Protein AF-A0A9D7HLU6-F1 (afdb_monomer)

Foldseek 3Di:
DDPVVVVVVVLVVLVVLLVVLCVVQQQDPVDPVSLVCLLVVNSVRTPDDDPVNVVSSVVSNVSSVVNVVVVVVVCVVCDPVNVVVVVVVVQVVCVVVVHDDDPDPPPPDD

pLDDT: mean 82.65, std 14.39, range [38.31, 96.81]

Secondary structure (DSSP, 8-state):
--HHHHHHHHHHHHHHHHHHHHHHHT--TTSHHHHHHHHHT--TT-S--SHHHHHHHHHHHHHHHHHHHHHHHHHHHHHHHHHHHHHHHHHHHHHHTTPPPP--------

Radius of gyration: 18.08 Å; Cα contacts (8 Å, |Δi|>4): 58; chains: 1; bounding box: 46×53×38 Å

Solvent-accessible surface area (backbone atoms only — not comparable to full-atom values): 6378 Å² total; per-residue (Å²): 135,56,77,66,63,52,52,58,49,52,54,50,55,49,51,52,51,46,52,54,40,27,62,71,29,40,41,60,74,91,39,67,69,49,49,54,30,34,62,75,67,48,62,85,78,32,76,41,81,52,83,74,31,52,61,47,49,53,49,40,26,52,52,53,50,50,50,52,52,51,54,51,50,48,52,65,71,58,31,72,69,52,51,52,50,52,51,52,52,49,53,52,53,38,43,77,72,70,47,77,80,81,77,76,75,77,78,74,76,133

Structure (mmCIF, N/CA/C/O backbone):
data_AF-A0A9D7HLU6-F1
#
_entry.id   AF-A0A9D7HLU6-F1
#
loop_
_atom_site.group_PDB
_atom_site.id
_atom_site.type_symbol
_atom_site.label_atom_id
_atom_site.label_alt_id
_atom_site.label_comp_id
_atom_site.label_asym_id
_atom_site.label_entity_id
_atom_site.label_seq_id
_atom_site.pdbx_PDB_ins_code
_atom_site.Cartn_x
_atom_site.Cartn_y
_atom_site.Cartn_z
_atom_site.occupancy
_atom_site.B_iso_or_equiv
_atom_site.auth_seq_id
_atom_site.auth_comp_id
_atom_site.auth_asym_id
_atom_site.auth_atom_id
_atom_site.pdbx_PDB_model_num
ATOM 1 N N . MET A 1 1 ? -10.073 21.145 13.089 1.00 50.66 1 MET A N 1
ATOM 2 C CA . MET A 1 1 ? -9.594 19.917 12.438 1.00 50.66 1 MET A CA 1
ATOM 3 C C . MET A 1 1 ? -8.999 19.069 13.532 1.00 50.66 1 MET A C 1
ATOM 5 O O . MET A 1 1 ? -8.124 19.559 14.237 1.00 50.66 1 MET A O 1
ATOM 9 N N . SER A 1 2 ? -9.585 17.905 13.773 1.00 58.97 2 SER A N 1
ATOM 10 C CA . SER A 1 2 ? -9.117 16.977 14.806 1.00 58.97 2 SER A CA 1
ATOM 11 C C . SER A 1 2 ? -7.850 16.271 14.313 1.00 58.97 2 SER A C 1
ATOM 13 O O . SER A 1 2 ? -7.727 16.029 13.115 1.00 58.97 2 SER A O 1
ATOM 15 N N . GLU A 1 3 ? -6.919 15.917 15.201 1.00 56.50 3 GLU A N 1
ATOM 16 C CA . GLU A 1 3 ? -5.696 15.171 14.842 1.00 56.50 3 GLU A CA 1
ATOM 17 C C . GLU A 1 3 ? -6.014 13.860 14.100 1.00 56.50 3 GLU A C 1
ATOM 19 O O . GLU A 1 3 ? -5.272 13.445 13.219 1.00 56.50 3 GLU A O 1
ATOM 24 N N . LEU A 1 4 ? -7.173 13.259 14.379 1.00 60.91 4 LEU A N 1
ATOM 25 C CA . LEU A 1 4 ? -7.675 12.066 13.690 1.00 60.91 4 LEU A CA 1
ATOM 26 C C . LEU A 1 4 ? -7.970 12.306 12.197 1.00 60.91 4 LEU A C 1
ATOM 28 O O . LEU A 1 4 ? -7.601 11.487 11.363 1.00 60.91 4 LEU A O 1
ATOM 32 N N . GLU A 1 5 ? -8.557 13.453 11.840 1.00 64.06 5 GLU A N 1
ATOM 33 C CA . GLU A 1 5 ? -8.866 13.796 10.438 1.00 64.06 5 GLU A CA 1
ATOM 34 C C . GLU A 1 5 ? -7.588 14.021 9.613 1.00 64.06 5 GLU A C 1
ATOM 36 O O . GLU A 1 5 ? -7.585 13.876 8.389 1.00 64.06 5 GLU A O 1
ATOM 41 N N . HIS A 1 6 ? -6.494 14.394 10.282 1.00 69.12 6 HIS A N 1
ATOM 42 C CA . HIS A 1 6 ? -5.195 14.568 9.649 1.00 69.12 6 HIS A CA 1
ATOM 43 C C . HIS A 1 6 ? -4.589 13.221 9.240 1.00 69.12 6 HIS A C 1
ATOM 45 O O . HIS A 1 6 ? -4.160 13.088 8.095 1.00 69.12 6 HIS A O 1
ATOM 51 N N . TYR A 1 7 ? -4.630 12.217 10.120 1.00 76.69 7 TYR A N 1
ATOM 52 C CA . TYR A 1 7 ? -4.095 10.885 9.826 1.00 76.69 7 TYR A CA 1
ATOM 53 C C . TYR A 1 7 ? -4.875 10.161 8.726 1.00 76.69 7 TYR A C 1
ATOM 55 O O . TYR A 1 7 ? -4.260 9.564 7.844 1.00 76.69 7 TYR A O 1
ATOM 63 N N . ASP A 1 8 ? -6.207 10.273 8.713 1.00 82.12 8 ASP A N 1
ATOM 64 C CA . ASP A 1 8 ? -7.035 9.698 7.642 1.00 82.12 8 ASP A CA 1
ATOM 65 C C . ASP A 1 8 ? -6.623 10.241 6.268 1.00 82.12 8 ASP A C 1
ATOM 67 O O . ASP A 1 8 ? -6.515 9.505 5.281 1.00 82.12 8 ASP A O 1
ATOM 71 N N . ARG A 1 9 ? -6.336 11.545 6.208 1.00 86.19 9 ARG A N 1
ATOM 72 C CA . ARG A 1 9 ? -5.859 12.192 4.990 1.00 86.19 9 ARG A CA 1
ATOM 73 C C . ARG A 1 9 ? -4.464 11.714 4.591 1.00 86.19 9 ARG A C 1
ATOM 75 O O . ARG A 1 9 ? -4.248 11.436 3.415 1.00 86.19 9 ARG A O 1
ATOM 82 N N . GLU A 1 10 ? -3.528 11.618 5.530 1.00 87.94 10 GLU A N 1
ATOM 83 C CA . GLU A 1 10 ? -2.164 11.159 5.238 1.00 87.94 10 GLU A CA 1
ATOM 84 C C . GLU A 1 10 ? -2.134 9.706 4.746 1.00 87.94 10 GLU A C 1
ATOM 86 O O . GLU A 1 10 ? -1.434 9.398 3.779 1.00 87.94 10 GLU A O 1
ATOM 91 N N . ILE A 1 11 ? -2.939 8.823 5.348 1.00 89.12 11 ILE A N 1
ATOM 92 C CA . ILE A 1 11 ? -3.081 7.428 4.906 1.00 89.12 11 ILE A CA 1
ATOM 93 C C . ILE A 1 11 ? -3.675 7.371 3.496 1.00 89.12 11 ILE A C 1
ATOM 95 O O . ILE A 1 11 ? -3.168 6.651 2.635 1.00 89.12 11 ILE A O 1
ATOM 99 N N . TYR A 1 12 ? -4.702 8.175 3.221 1.00 91.50 12 TYR A N 1
ATOM 100 C CA . TYR A 1 12 ? -5.287 8.249 1.886 1.00 91.50 12 TYR A CA 1
ATOM 101 C C . TYR A 1 12 ? -4.284 8.746 0.830 1.00 91.50 12 TYR A C 1
ATOM 103 O O . TYR A 1 12 ? -4.187 8.187 -0.266 1.00 91.50 12 TYR A O 1
ATOM 111 N N . GLU A 1 13 ? -3.505 9.782 1.146 1.00 93.56 13 GLU A N 1
ATOM 112 C CA . GLU A 1 13 ? -2.468 10.308 0.254 1.00 93.56 13 GLU A CA 1
ATOM 113 C C . GLU A 1 13 ? -1.340 9.282 0.016 1.00 93.56 13 GLU A C 1
ATOM 115 O O . GLU A 1 13 ? -0.848 9.155 -1.116 1.00 93.56 13 GLU A O 1
ATOM 120 N N . LEU A 1 14 ? -0.979 8.501 1.042 1.00 94.56 14 LEU A N 1
ATOM 121 C CA . LEU A 1 14 ? -0.046 7.375 0.943 1.00 94.56 14 LEU A CA 1
ATOM 122 C C . LEU A 1 14 ? -0.569 6.299 -0.019 1.00 94.56 14 LEU A C 1
ATOM 124 O O . LEU A 1 14 ? 0.148 5.912 -0.948 1.00 94.56 14 LEU A O 1
ATOM 128 N N . ASP A 1 15 ? -1.820 5.870 0.145 1.00 95.19 15 ASP A N 1
ATOM 129 C CA . ASP A 1 15 ? -2.455 4.862 -0.710 1.00 95.19 15 ASP A CA 1
ATOM 130 C C . ASP A 1 15 ? -2.531 5.306 -2.169 1.00 95.19 15 ASP A C 1
ATOM 132 O O . ASP A 1 15 ? -2.173 4.554 -3.083 1.00 95.19 15 ASP A O 1
ATOM 136 N N . GLN A 1 16 ? -2.913 6.561 -2.412 1.00 96.38 16 GLN A N 1
ATOM 137 C CA . GLN A 1 16 ? -2.908 7.110 -3.762 1.00 96.38 16 GLN A CA 1
ATOM 138 C C . GLN A 1 16 ? -1.511 7.097 -4.394 1.00 96.38 16 GLN A C 1
ATOM 140 O O . GLN A 1 16 ? -1.368 6.815 -5.590 1.00 96.38 16 GLN A O 1
ATOM 145 N N . ARG A 1 17 ? -0.468 7.432 -3.624 1.00 96.19 17 ARG A N 1
ATOM 146 C CA . ARG A 1 17 ? 0.912 7.441 -4.125 1.00 96.19 17 ARG A CA 1
ATOM 147 C C . ARG A 1 17 ? 1.387 6.030 -4.457 1.00 96.19 17 ARG A C 1
ATOM 149 O O . ARG A 1 17 ? 1.960 5.840 -5.530 1.00 96.19 17 ARG A O 1
ATOM 156 N N . ILE A 1 18 ? 1.092 5.058 -3.593 1.00 96.56 18 ILE A N 1
ATOM 157 C CA . ILE A 1 18 ? 1.363 3.635 -3.831 1.00 96.56 18 ILE A CA 1
ATOM 158 C C . ILE A 1 18 ? 0.677 3.177 -5.123 1.00 96.56 18 ILE A C 1
ATOM 160 O O . ILE A 1 18 ? 1.342 2.617 -5.992 1.00 96.56 18 ILE A O 1
ATOM 164 N N . GLY A 1 19 ? -0.611 3.487 -5.301 1.00 94.94 19 GLY A N 1
ATOM 165 C CA . GLY A 1 19 ? -1.364 3.116 -6.501 1.00 94.94 19 GLY A CA 1
ATOM 166 C C . GLY A 1 19 ? -0.759 3.684 -7.790 1.00 94.94 19 GLY A C 1
ATOM 167 O O . GLY A 1 19 ? -0.546 2.952 -8.757 1.00 94.94 19 GLY A O 1
ATOM 168 N N . ARG A 1 20 ? -0.400 4.976 -7.804 1.00 94.81 20 ARG A N 1
ATOM 169 C CA . ARG A 1 20 ? 0.236 5.608 -8.978 1.00 94.81 20 ARG A CA 1
ATOM 170 C C . ARG A 1 20 ? 1.596 4.996 -9.312 1.00 94.81 20 ARG A C 1
ATOM 172 O O . ARG A 1 20 ? 1.900 4.773 -10.486 1.00 94.81 20 ARG A O 1
ATOM 179 N N . LEU A 1 21 ? 2.418 4.734 -8.296 1.00 94.31 21 LEU A N 1
ATOM 180 C CA . LEU A 1 21 ? 3.722 4.101 -8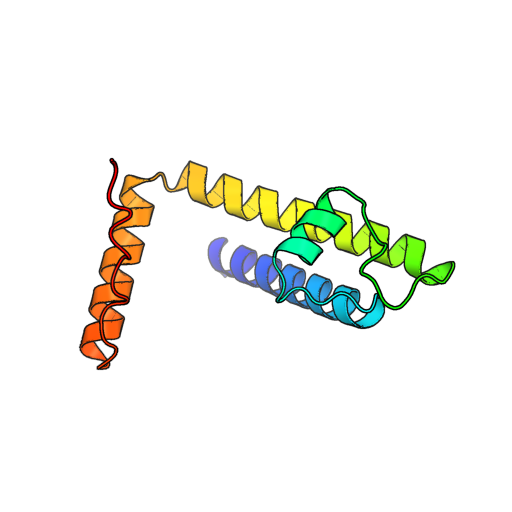.487 1.00 94.31 21 LEU A CA 1
ATOM 181 C C . LEU A 1 21 ? 3.576 2.667 -8.988 1.00 94.31 21 LEU A C 1
ATOM 183 O O . LEU A 1 21 ? 4.291 2.286 -9.906 1.00 94.31 21 LEU A O 1
ATOM 187 N N . ALA A 1 22 ? 2.628 1.900 -8.453 1.00 93.69 22 ALA A N 1
ATOM 188 C CA . ALA A 1 22 ? 2.368 0.537 -8.898 1.00 93.69 22 ALA A CA 1
ATOM 189 C C . ALA A 1 22 ? 1.985 0.474 -10.378 1.00 93.69 22 ALA A C 1
ATOM 191 O O . ALA A 1 22 ? 2.585 -0.299 -11.120 1.00 93.69 22 ALA A O 1
ATOM 192 N N . LEU A 1 23 ? 1.083 1.353 -10.831 1.00 92.06 23 LEU A N 1
ATOM 193 C CA . LEU A 1 23 ? 0.738 1.472 -12.252 1.00 92.06 23 LEU A CA 1
ATOM 194 C C . LEU A 1 23 ? 1.966 1.811 -13.105 1.00 92.06 23 LEU A C 1
ATOM 196 O O . LEU A 1 23 ? 2.201 1.189 -14.135 1.00 92.06 23 LEU A O 1
ATOM 200 N N . THR A 1 24 ? 2.783 2.759 -12.647 1.00 90.50 24 THR A N 1
ATOM 201 C CA . THR A 1 24 ? 3.993 3.192 -13.364 1.00 90.50 24 THR A CA 1
ATOM 202 C C . THR A 1 24 ? 5.058 2.093 -13.437 1.00 90.50 24 THR A C 1
ATOM 204 O O . THR A 1 24 ? 5.786 2.001 -14.420 1.00 90.50 24 THR A O 1
ATOM 207 N N . CYS A 1 25 ? 5.161 1.262 -12.401 1.00 90.62 25 CYS A N 1
ATOM 208 C CA . CYS A 1 25 ? 6.086 0.133 -12.327 1.00 90.62 25 CYS A CA 1
ATOM 209 C C . CYS A 1 25 ? 5.525 -1.141 -12.986 1.00 90.62 25 CYS A C 1
ATOM 211 O O . CYS A 1 25 ? 6.246 -2.128 -13.123 1.00 90.62 25 CYS A O 1
ATOM 213 N N . GLY A 1 26 ? 4.248 -1.147 -13.383 1.00 90.62 26 GLY A N 1
ATOM 214 C CA . GLY A 1 26 ? 3.570 -2.338 -13.889 1.00 90.62 26 GLY A CA 1
ATOM 215 C C . GLY A 1 26 ? 3.443 -3.437 -12.830 1.00 90.62 26 GLY A C 1
ATOM 216 O O . GLY A 1 26 ? 3.647 -4.608 -13.142 1.00 90.62 26 GLY A O 1
ATOM 217 N N . ALA A 1 27 ? 3.187 -3.058 -11.576 1.00 91.50 27 ALA A N 1
ATOM 218 C CA . ALA A 1 27 ? 2.948 -3.967 -10.462 1.00 91.50 27 ALA A CA 1
ATOM 219 C C . ALA A 1 27 ? 1.444 -4.122 -10.200 1.00 91.50 27 ALA A C 1
ATOM 221 O O . ALA A 1 27 ? 0.742 -3.137 -9.973 1.00 91.50 27 ALA A O 1
ATOM 222 N N . ASP A 1 28 ? 0.965 -5.363 -10.174 1.00 92.69 28 ASP A N 1
ATOM 223 C CA . ASP A 1 28 ? -0.412 -5.683 -9.801 1.00 92.69 28 ASP A CA 1
ATOM 224 C C . ASP A 1 28 ? -0.523 -5.900 -8.285 1.00 92.69 28 ASP A C 1
ATOM 226 O O . ASP A 1 28 ? -0.225 -6.978 -7.772 1.00 92.69 28 ASP A O 1
ATOM 230 N N . LEU A 1 29 ? -0.942 -4.859 -7.561 1.00 93.00 29 LEU A N 1
ATOM 231 C CA . LEU A 1 29 ? -1.094 -4.910 -6.102 1.00 93.00 29 LEU A CA 1
ATOM 232 C C . LEU A 1 29 ? -2.342 -5.669 -5.633 1.00 93.00 29 LEU A C 1
ATOM 234 O O . LEU A 1 29 ? -2.494 -5.868 -4.431 1.00 93.00 29 LEU A O 1
ATOM 238 N N . SER A 1 30 ? -3.228 -6.099 -6.540 1.00 92.88 30 SER A N 1
ATOM 239 C CA . SER A 1 30 ? -4.349 -6.974 -6.164 1.00 92.88 30 SER A CA 1
ATOM 240 C C . SER A 1 30 ? -3.882 -8.390 -5.812 1.00 92.88 30 SER A C 1
ATOM 2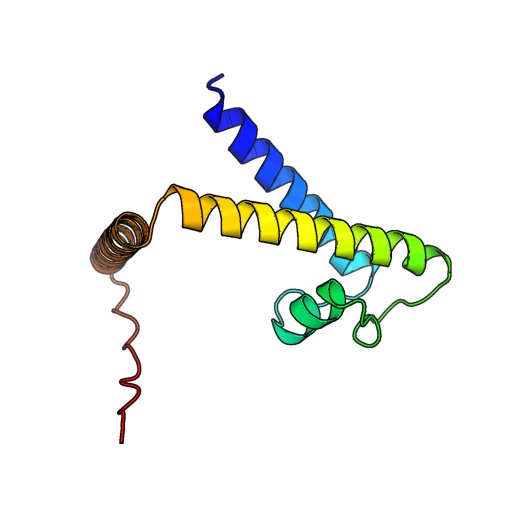42 O O . SER A 1 30 ? -4.582 -9.134 -5.128 1.00 92.88 30 SER A O 1
ATOM 244 N N . ARG A 1 31 ? -2.668 -8.750 -6.246 1.00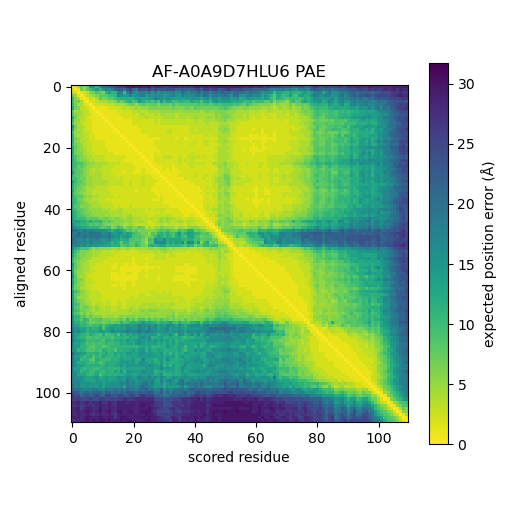 92.44 31 ARG A N 1
ATOM 245 C CA . ARG A 1 31 ? -2.046 -10.053 -6.035 1.00 92.44 31 ARG A CA 1
ATOM 246 C C . ARG A 1 31 ? -1.113 -10.012 -4.832 1.00 92.44 31 ARG A C 1
ATOM 248 O O . ARG A 1 31 ? -0.072 -9.351 -4.855 1.00 92.44 31 ARG A O 1
ATOM 255 N N . GLN A 1 32 ? -1.459 -10.753 -3.782 1.00 91.81 32 GLN A N 1
ATOM 256 C CA . GLN A 1 32 ? -0.698 -10.774 -2.530 1.00 91.81 32 GLN A CA 1
ATOM 257 C C . GLN A 1 32 ? 0.767 -11.183 -2.746 1.00 91.81 32 GLN A C 1
ATOM 259 O O . GLN A 1 32 ? 1.672 -10.610 -2.140 1.00 91.81 32 GLN A O 1
ATOM 264 N N . GLU A 1 33 ? 1.026 -12.137 -3.638 1.00 92.88 33 GLU A N 1
ATOM 265 C CA . GLU A 1 33 ? 2.371 -12.602 -3.966 1.00 92.88 33 GLU A CA 1
ATOM 266 C C . GLU A 1 33 ? 3.259 -11.495 -4.556 1.00 92.88 33 GLU A C 1
ATOM 268 O O . GLU A 1 33 ? 4.451 -11.438 -4.244 1.00 92.88 33 GLU A O 1
ATOM 273 N N . VAL A 1 34 ? 2.679 -10.573 -5.334 1.00 92.31 34 VAL A N 1
ATOM 274 C CA . VAL A 1 34 ? 3.389 -9.419 -5.904 1.00 92.31 34 VAL A CA 1
ATOM 275 C C . VAL A 1 34 ? 3.747 -8.441 -4.793 1.00 92.31 34 VAL A C 1
ATOM 277 O O . VAL A 1 34 ? 4.900 -8.029 -4.686 1.00 92.31 34 VAL A O 1
ATOM 280 N N . VAL A 1 35 ? 2.794 -8.119 -3.915 1.00 93.50 35 VAL A N 1
ATOM 281 C CA . VAL A 1 35 ? 3.027 -7.221 -2.771 1.00 93.50 35 VAL A CA 1
ATOM 282 C C . VAL A 1 35 ? 4.149 -7.756 -1.875 1.00 93.50 35 VAL A C 1
ATOM 284 O O . VAL A 1 35 ? 5.090 -7.031 -1.545 1.00 93.50 35 VAL A O 1
ATOM 287 N N . VAL A 1 36 ? 4.096 -9.044 -1.527 1.00 94.06 36 VAL A N 1
ATOM 288 C CA . VAL A 1 36 ? 5.119 -9.697 -0.697 1.00 94.06 36 VAL A CA 1
ATOM 289 C C . VAL A 1 36 ? 6.478 -9.724 -1.403 1.00 94.06 36 VAL A C 1
ATOM 291 O O . VAL A 1 36 ? 7.501 -9.466 -0.763 1.00 94.06 36 VAL A O 1
ATOM 294 N N . GLY A 1 37 ? 6.509 -10.007 -2.709 1.00 93.94 37 GLY A N 1
ATOM 295 C CA . GLY A 1 37 ? 7.726 -9.961 -3.521 1.00 93.94 37 GLY A CA 1
ATOM 296 C C . GLY A 1 37 ? 8.380 -8.580 -3.495 1.0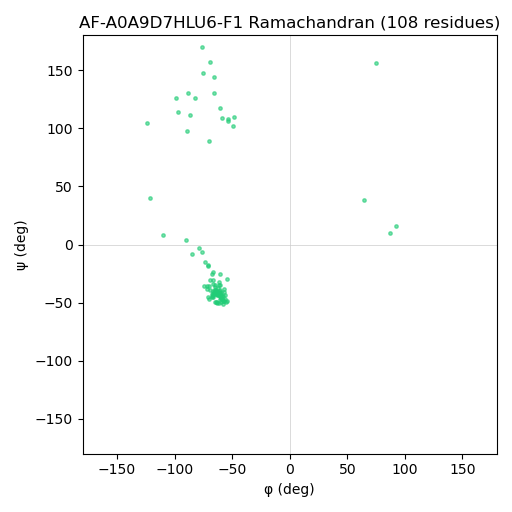0 93.94 37 GLY A C 1
ATOM 297 O O . GLY A 1 37 ? 9.549 -8.458 -3.123 1.00 93.94 37 GLY A O 1
ATOM 298 N N . LEU A 1 38 ? 7.604 -7.528 -3.761 1.00 93.31 38 LEU A N 1
ATOM 299 C CA . LEU A 1 38 ? 8.075 -6.141 -3.751 1.00 93.31 38 LEU A CA 1
ATOM 300 C C . LEU A 1 38 ? 8.668 -5.734 -2.401 1.00 93.31 38 LEU 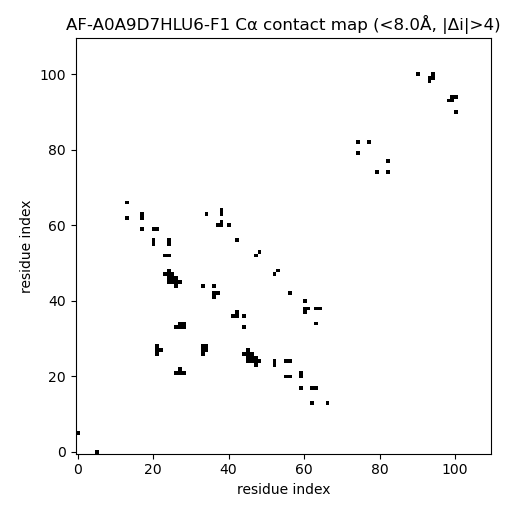A C 1
ATOM 302 O O . LEU A 1 38 ? 9.751 -5.150 -2.353 1.00 93.31 38 LEU A O 1
ATOM 306 N N . ILE A 1 39 ? 8.003 -6.086 -1.296 1.00 94.06 39 ILE A N 1
ATOM 307 C CA . ILE A 1 39 ? 8.496 -5.822 0.065 1.00 94.06 39 ILE A CA 1
ATOM 308 C C . ILE A 1 39 ? 9.840 -6.525 0.313 1.00 94.06 39 ILE A C 1
ATOM 310 O O . ILE A 1 39 ? 10.751 -5.941 0.915 1.00 94.06 39 ILE A O 1
ATOM 314 N N . LYS A 1 40 ? 10.007 -7.752 -0.194 1.00 93.81 40 LYS A N 1
ATOM 315 C CA . LYS A 1 40 ? 11.267 -8.514 -0.122 1.00 93.81 40 LYS A CA 1
ATOM 316 C C . LYS A 1 40 ? 12.347 -7.990 -1.077 1.00 93.81 40 LYS A C 1
ATOM 318 O O . LYS A 1 40 ? 13.525 -8.252 -0.850 1.00 93.81 40 LYS A O 1
ATOM 323 N N . GLY A 1 41 ? 11.983 -7.159 -2.053 1.00 91.44 41 GLY A N 1
ATOM 324 C CA . GLY A 1 41 ? 12.893 -6.609 -3.062 1.00 91.44 41 GLY A CA 1
ATOM 325 C C . GLY A 1 41 ? 12.977 -7.438 -4.339 1.00 91.44 41 GLY A C 1
ATOM 326 O O . GLY A 1 41 ? 13.918 -7.267 -5.107 1.00 91.44 41 GLY A O 1
ATOM 327 N N . HIS A 1 42 ? 12.019 -8.337 -4.542 1.00 91.81 42 HIS A N 1
ATOM 328 C CA . HIS A 1 42 ? 11.836 -9.100 -5.767 1.00 91.81 42 HIS A CA 1
ATOM 329 C C . HIS A 1 42 ? 10.977 -8.263 -6.716 1.00 91.81 42 HIS A C 1
ATOM 331 O O . HIS A 1 42 ? 9.812 -7.981 -6.430 1.00 91.81 42 HIS A O 1
ATOM 337 N N . PHE A 1 43 ? 11.582 -7.804 -7.808 1.00 89.56 43 PHE A N 1
ATOM 338 C CA . PHE A 1 43 ? 10.947 -6.913 -8.782 1.00 89.56 43 PHE A CA 1
ATOM 339 C C . PHE A 1 43 ? 10.678 -7.612 -10.122 1.00 89.56 43 PHE A C 1
ATOM 341 O O . PHE A 1 43 ? 10.295 -6.953 -11.083 1.00 89.56 43 PHE A O 1
ATOM 348 N N . GLU A 1 44 ? 10.872 -8.934 -10.216 1.00 86.31 44 GLU A N 1
ATOM 349 C CA . GLU A 1 44 ? 10.708 -9.681 -11.473 1.00 86.31 44 GLU A CA 1
ATOM 350 C C . GLU A 1 44 ? 9.254 -9.701 -11.961 1.00 86.31 44 GLU A C 1
ATOM 352 O O . GLU A 1 44 ? 8.998 -9.859 -13.151 1.00 86.31 44 GLU A O 1
ATOM 357 N N . SER A 1 45 ? 8.294 -9.520 -11.051 1.00 82.12 45 SER A N 1
ATOM 358 C CA . SER A 1 45 ? 6.865 -9.445 -11.365 1.00 82.12 45 SER A CA 1
ATOM 359 C C . SER A 1 45 ? 6.419 -8.090 -11.929 1.00 82.12 45 SER A C 1
ATOM 361 O O . SER A 1 45 ? 5.242 -7.929 -12.243 1.00 82.12 45 SER A O 1
ATOM 363 N N . CYS A 1 46 ? 7.316 -7.104 -12.022 1.00 86.06 46 CYS A N 1
ATOM 364 C CA . CYS A 1 46 ? 7.015 -5.779 -12.559 1.00 86.06 46 CYS A CA 1
ATOM 365 C C . CYS A 1 46 ? 7.230 -5.734 -14.073 1.00 86.06 46 CYS A C 1
ATOM 367 O O . CYS A 1 46 ? 8.297 -6.094 -14.566 1.00 86.06 46 CYS A O 1
ATOM 369 N N . ALA A 1 47 ? 6.243 -5.229 -14.817 1.00 80.56 47 ALA A N 1
ATOM 370 C CA . ALA A 1 47 ? 6.322 -5.150 -16.279 1.00 80.56 47 ALA A CA 1
ATOM 371 C C . ALA A 1 47 ? 7.319 -4.091 -16.796 1.00 80.56 47 ALA A C 1
ATOM 373 O O . ALA A 1 47 ? 7.699 -4.119 -17.969 1.00 80.56 47 ALA A O 1
ATOM 374 N N . HIS A 1 48 ? 7.734 -3.138 -15.954 1.00 76.38 48 HIS A N 1
ATOM 375 C CA . HIS A 1 48 ? 8.590 -2.020 -16.351 1.00 76.38 48 HIS A CA 1
ATOM 376 C C . HIS A 1 48 ? 9.855 -1.968 -15.487 1.00 76.38 48 HIS A C 1
ATOM 378 O O . HIS A 1 48 ? 9.811 -1.538 -14.337 1.00 76.38 48 HIS A O 1
ATOM 384 N N . THR A 1 49 ? 10.987 -2.397 -16.057 1.00 66.31 49 THR A N 1
ATOM 385 C CA . THR A 1 49 ? 12.297 -2.479 -15.378 1.00 66.31 49 THR A CA 1
ATOM 386 C C . THR A 1 49 ? 13.393 -1.651 -16.074 1.00 66.31 49 THR A C 1
ATOM 388 O O . THR A 1 4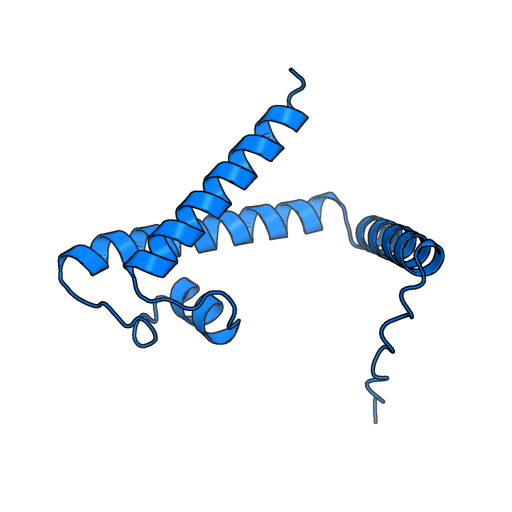9 ? 14.535 -2.095 -16.206 1.00 66.31 49 THR A O 1
ATOM 391 N N . ASP A 1 50 ? 13.073 -0.446 -16.557 1.00 71.69 50 ASP A N 1
ATOM 392 C CA . ASP A 1 50 ? 14.065 0.501 -17.095 1.00 71.69 50 ASP A CA 1
ATOM 393 C C . ASP A 1 50 ? 14.874 1.204 -15.975 1.00 71.69 50 ASP A C 1
ATOM 395 O O . ASP A 1 50 ? 14.580 1.082 -14.789 1.00 71.69 50 ASP A O 1
ATOM 399 N N . ALA A 1 51 ? 15.944 1.941 -16.289 1.00 63.03 51 ALA A N 1
ATOM 400 C CA . ALA A 1 51 ? 16.771 2.574 -15.245 1.00 63.03 51 ALA A CA 1
ATOM 401 C C . ALA A 1 51 ? 15.990 3.600 -14.389 1.00 63.03 51 ALA A C 1
ATOM 403 O O . ALA A 1 51 ? 16.240 3.715 -13.188 1.00 63.03 51 ALA A O 1
ATOM 404 N N . LEU A 1 52 ? 15.009 4.290 -14.987 1.00 61.41 52 LEU A N 1
ATOM 405 C CA . LEU A 1 52 ? 14.075 5.191 -14.300 1.00 61.41 52 LEU A CA 1
ATOM 406 C C . LEU A 1 52 ? 13.098 4.432 -13.383 1.00 61.41 52 LEU A C 1
ATOM 408 O O . LEU A 1 52 ? 12.722 4.958 -12.332 1.00 61.41 52 LEU A O 1
ATOM 412 N N . SER A 1 53 ? 12.742 3.186 -13.710 1.00 74.12 53 SER A N 1
ATOM 413 C CA . SER A 1 53 ? 11.923 2.331 -12.847 1.00 74.12 53 SER A CA 1
ATOM 414 C C . SER A 1 53 ? 12.630 1.949 -11.554 1.00 74.12 53 SER A C 1
ATOM 416 O O . SER A 1 53 ? 11.955 1.829 -10.545 1.00 74.12 53 SER A O 1
ATOM 418 N N . LYS A 1 54 ? 13.966 1.824 -11.506 1.00 83.81 54 LYS A N 1
ATOM 419 C CA . LYS A 1 54 ? 14.657 1.364 -10.282 1.00 83.81 54 LYS A CA 1
ATOM 420 C C . LYS A 1 54 ? 14.414 2.281 -9.085 1.00 83.81 54 LYS A C 1
ATOM 422 O O . LYS A 1 54 ? 14.135 1.797 -7.992 1.00 83.81 54 LYS A O 1
ATOM 427 N N . SER A 1 55 ? 14.474 3.597 -9.297 1.00 89.19 55 SER A N 1
ATOM 428 C CA . SER A 1 55 ? 14.170 4.574 -8.243 1.00 89.19 55 SER A CA 1
ATOM 429 C C . SER A 1 55 ? 12.706 4.486 -7.812 1.00 89.19 55 SER A C 1
ATOM 431 O O . SER A 1 55 ? 12.412 4.524 -6.621 1.00 89.19 55 SER A O 1
ATOM 433 N N . ARG A 1 56 ? 11.788 4.333 -8.773 1.00 91.06 56 ARG A N 1
ATOM 434 C CA . ARG A 1 56 ? 10.343 4.239 -8.515 1.00 91.06 56 ARG A CA 1
ATOM 435 C C . ARG A 1 56 ? 9.958 2.929 -7.829 1.00 91.06 56 ARG A C 1
ATOM 437 O O . ARG A 1 56 ? 9.089 2.930 -6.972 1.00 91.06 56 ARG A O 1
ATOM 444 N N . LEU A 1 57 ? 10.626 1.828 -8.163 1.00 91.69 57 LEU A N 1
ATOM 445 C CA . LEU A 1 57 ? 10.476 0.516 -7.534 1.00 91.69 57 LEU A CA 1
ATOM 446 C C . LEU A 1 57 ? 10.994 0.539 -6.095 1.00 91.69 57 LEU A C 1
ATOM 448 O O . LEU A 1 57 ? 10.333 0.015 -5.200 1.00 91.69 57 LEU A O 1
ATOM 452 N N . ALA A 1 58 ? 12.138 1.188 -5.853 1.00 92.38 58 ALA A N 1
ATOM 453 C CA . ALA A 1 58 ? 12.655 1.399 -4.504 1.00 92.38 58 ALA A CA 1
ATOM 454 C C . ALA A 1 58 ? 11.700 2.261 -3.662 1.00 92.38 58 ALA A C 1
ATOM 456 O O . ALA A 1 58 ? 11.424 1.923 -2.512 1.00 92.38 58 ALA A O 1
ATOM 457 N N . GLU A 1 59 ? 11.150 3.329 -4.244 1.00 94.44 59 GLU A N 1
ATOM 458 C CA . GLU A 1 59 ? 10.136 4.165 -3.599 1.00 94.44 59 GLU A CA 1
ATOM 459 C C . GLU A 1 59 ? 8.852 3.377 -3.306 1.00 94.44 59 GLU A C 1
ATOM 461 O O . GLU A 1 59 ? 8.382 3.375 -2.171 1.00 94.44 59 GLU A O 1
ATOM 466 N N . LEU A 1 60 ? 8.320 2.648 -4.290 1.00 95.31 60 LEU A N 1
ATOM 467 C CA . LEU A 1 60 ? 7.135 1.804 -4.135 1.00 95.31 60 LEU A CA 1
ATOM 468 C C . LEU A 1 60 ? 7.326 0.789 -3.005 1.00 95.31 60 LEU A C 1
ATOM 470 O O . LEU A 1 60 ? 6.466 0.663 -2.136 1.00 95.31 60 LEU A O 1
ATOM 474 N N . ARG A 1 61 ? 8.479 0.111 -2.975 1.00 95.62 61 ARG A N 1
ATOM 475 C CA . ARG A 1 61 ? 8.842 -0.809 -1.894 1.00 95.62 61 ARG A CA 1
ATOM 476 C C . ARG A 1 61 ? 8.848 -0.104 -0.540 1.00 95.62 61 ARG A C 1
ATOM 478 O O . ARG A 1 61 ? 8.268 -0.623 0.410 1.00 95.62 61 ARG A O 1
ATOM 485 N N . ALA A 1 62 ? 9.494 1.056 -0.441 1.00 96.75 62 ALA A N 1
ATOM 486 C CA . ALA A 1 62 ? 9.580 1.799 0.811 1.00 96.75 62 ALA A CA 1
ATOM 487 C C . ALA A 1 62 ? 8.192 2.211 1.330 1.00 96.75 62 ALA A C 1
ATOM 489 O O . ALA A 1 62 ? 7.916 2.055 2.518 1.00 96.75 62 ALA A O 1
ATOM 490 N N . LEU A 1 63 ? 7.302 2.669 0.445 1.00 96.81 63 LEU A N 1
ATOM 491 C CA . LEU A 1 63 ? 5.938 3.053 0.814 1.00 96.81 63 LEU A CA 1
ATOM 492 C C . LEU A 1 63 ? 5.073 1.849 1.207 1.00 96.81 63 LEU A C 1
ATOM 494 O O . LEU A 1 63 ? 4.343 1.934 2.190 1.00 96.81 63 LEU A O 1
ATOM 498 N N . LEU A 1 64 ? 5.196 0.712 0.513 1.00 96.12 64 LEU A N 1
ATOM 499 C CA . LEU A 1 64 ? 4.532 -0.538 0.908 1.00 96.12 64 LEU A CA 1
ATOM 500 C C . LEU A 1 64 ? 4.993 -1.006 2.295 1.00 96.12 64 LEU A C 1
ATOM 502 O O . LEU A 1 64 ? 4.174 -1.386 3.128 1.00 96.12 64 LEU A O 1
ATOM 506 N N . MET A 1 65 ? 6.298 -0.934 2.573 1.00 96.31 65 MET A N 1
ATOM 507 C CA . MET A 1 65 ? 6.846 -1.256 3.894 1.00 96.31 65 MET A CA 1
ATOM 508 C C . MET A 1 65 ? 6.349 -0.294 4.976 1.00 96.31 65 MET A C 1
ATOM 510 O O . MET A 1 65 ? 6.074 -0.726 6.095 1.00 96.31 65 MET A O 1
ATOM 514 N N . LEU A 1 66 ? 6.247 1.001 4.663 1.00 95.31 66 LEU A N 1
ATOM 515 C CA . LEU A 1 66 ? 5.711 2.001 5.582 1.00 95.31 66 LEU A CA 1
ATOM 516 C C . LEU A 1 66 ? 4.244 1.711 5.910 1.00 95.31 66 LEU A C 1
ATOM 518 O O . LEU A 1 66 ? 3.903 1.622 7.086 1.00 95.31 66 LEU A O 1
ATOM 522 N N . LYS A 1 67 ? 3.411 1.494 4.886 1.00 94.00 67 LYS A N 1
ATOM 523 C CA . LYS A 1 67 ? 1.999 1.141 5.054 1.00 94.00 67 LYS A CA 1
ATOM 524 C C . LYS A 1 67 ? 1.837 -0.102 5.931 1.00 94.00 67 LYS A C 1
ATOM 526 O O . LYS A 1 67 ? 1.130 -0.043 6.929 1.00 94.00 67 LYS A O 1
ATOM 531 N N . TYR A 1 68 ? 2.580 -1.169 5.634 1.00 92.31 68 TYR A N 1
ATOM 532 C CA . TYR A 1 68 ? 2.555 -2.396 6.433 1.00 92.31 68 TYR A CA 1
ATOM 533 C C . TYR A 1 68 ? 2.895 -2.145 7.910 1.00 92.31 68 TYR A C 1
ATOM 535 O O . TYR A 1 68 ? 2.239 -2.674 8.801 1.00 92.31 68 TYR A O 1
ATOM 543 N N . LYS A 1 69 ? 3.912 -1.320 8.196 1.00 91.81 69 LYS A N 1
ATOM 544 C CA . LYS A 1 69 ? 4.279 -0.982 9.580 1.00 91.81 69 LYS A CA 1
ATOM 545 C C . LYS A 1 69 ? 3.190 -0.192 10.299 1.00 91.81 69 LYS A C 1
ATOM 547 O O . LYS A 1 69 ? 2.982 -0.428 11.486 1.00 91.81 69 LYS A O 1
ATOM 552 N N . ILE A 1 70 ? 2.533 0.737 9.607 1.00 89.62 70 ILE A N 1
ATOM 553 C CA . ILE A 1 70 ? 1.418 1.517 10.158 1.00 89.62 70 ILE A CA 1
ATOM 554 C C . ILE A 1 70 ? 0.252 0.583 10.489 1.00 89.62 70 ILE A C 1
ATOM 556 O O . ILE A 1 70 ? -0.242 0.609 11.611 1.00 89.62 70 ILE A O 1
ATOM 560 N N . GLU A 1 71 ? -0.137 -0.282 9.552 1.00 87.94 71 GLU A N 1
ATOM 561 C CA . GLU A 1 71 ? -1.220 -1.254 9.742 1.00 87.94 71 GLU A CA 1
ATOM 562 C C . GLU A 1 71 ? -0.916 -2.222 10.891 1.00 87.94 71 GLU A C 1
ATOM 564 O O . GLU A 1 71 ? -1.750 -2.401 11.775 1.00 87.94 71 GLU A O 1
ATOM 569 N N . ALA A 1 72 ? 0.298 -2.780 10.937 1.00 87.69 72 ALA A N 1
ATOM 570 C CA . ALA A 1 72 ? 0.735 -3.648 12.029 1.00 87.69 72 ALA A CA 1
ATOM 571 C C . ALA A 1 72 ? 0.692 -2.923 13.384 1.00 87.69 72 ALA A C 1
ATOM 573 O O . ALA A 1 72 ? 0.133 -3.443 14.342 1.00 87.69 72 ALA A O 1
ATOM 574 N N . SER A 1 73 ? 1.197 -1.687 13.446 1.00 85.31 73 SER A N 1
ATOM 575 C CA . SER A 1 73 ? 1.180 -0.888 14.680 1.00 85.31 73 SER A CA 1
ATOM 576 C C . SER A 1 73 ? -0.245 -0.540 15.121 1.00 85.31 73 SER A C 1
ATOM 578 O O . SER A 1 73 ? -0.524 -0.490 16.315 1.00 85.31 73 SER A O 1
ATOM 580 N N . CYS A 1 74 ? -1.159 -0.310 14.173 1.00 81.50 74 CYS A N 1
ATOM 581 C CA . CYS A 1 74 ? -2.571 -0.066 14.457 1.00 81.50 74 CYS A CA 1
ATOM 582 C C . CYS A 1 74 ? -3.245 -1.317 15.037 1.00 81.50 74 CYS A C 1
ATOM 584 O O . CYS A 1 74 ? -3.932 -1.223 16.052 1.00 81.50 74 CYS A O 1
ATOM 586 N N . LEU A 1 75 ? -2.995 -2.493 14.451 1.00 80.56 75 LEU A N 1
ATOM 587 C CA . LEU A 1 75 ? -3.491 -3.769 14.971 1.00 80.56 75 LEU A CA 1
ATOM 588 C C . LE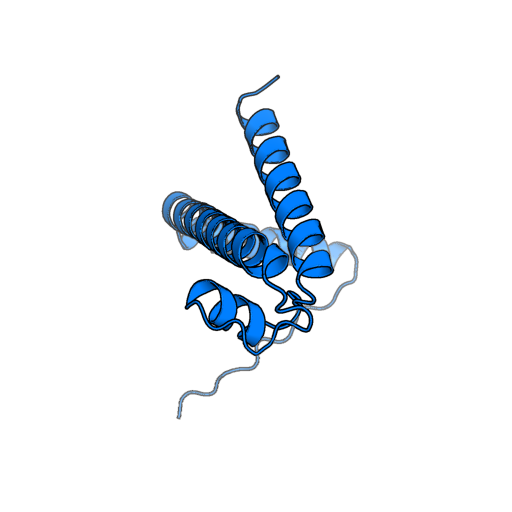U A 1 75 ? -2.954 -4.060 16.378 1.00 80.56 75 LEU A C 1
ATOM 590 O O . LEU A 1 75 ? -3.727 -4.451 17.253 1.00 80.56 75 LEU A O 1
ATOM 594 N N . ASP A 1 76 ? -1.663 -3.817 16.608 1.00 80.62 76 ASP A N 1
ATOM 595 C CA . ASP A 1 76 ? -1.031 -3.994 17.917 1.00 80.62 76 ASP A CA 1
ATOM 596 C C . ASP A 1 76 ? -1.612 -3.030 18.964 1.00 80.62 76 ASP A C 1
ATOM 598 O O . ASP A 1 76 ? -1.860 -3.429 20.102 1.00 80.62 76 ASP A O 1
ATOM 602 N N . ALA A 1 77 ? -1.873 -1.774 18.583 1.00 79.00 77 ALA A N 1
ATOM 603 C CA . ALA A 1 77 ? -2.432 -0.758 19.473 1.00 79.00 77 ALA A CA 1
ATOM 604 C C . ALA A 1 77 ? -3.915 -0.987 19.806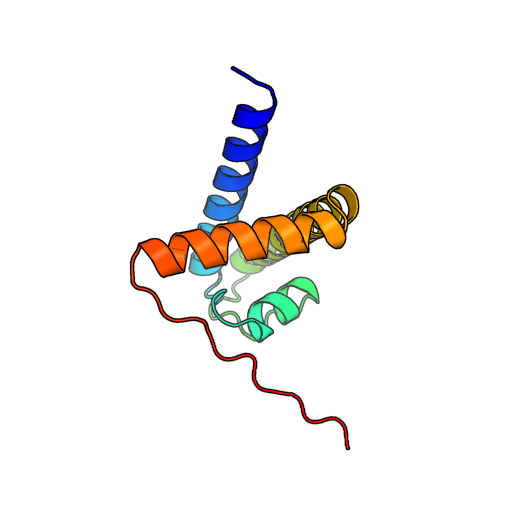 1.00 79.00 77 ALA A C 1
ATOM 606 O O . ALA A 1 77 ? -4.324 -0.740 20.939 1.00 79.00 77 ALA A O 1
ATOM 607 N N . MET A 1 78 ? -4.723 -1.447 18.843 1.00 78.69 78 MET A N 1
ATOM 608 C CA . MET A 1 78 ? -6.124 -1.804 19.096 1.00 78.69 78 MET A CA 1
ATOM 609 C C . MET A 1 78 ? -6.231 -3.096 19.912 1.00 78.69 78 MET A C 1
ATOM 611 O O . MET A 1 78 ? -7.104 -3.224 20.761 1.00 78.69 78 MET A O 1
ATOM 615 N N . GLY A 1 79 ? -5.336 -4.056 19.680 1.00 78.25 79 GLY A N 1
ATOM 616 C CA . GLY A 1 79 ? -5.393 -5.366 20.311 1.00 78.25 79 GLY A CA 1
ATOM 617 C C . GLY A 1 79 ? -6.479 -6.276 19.720 1.00 78.25 79 GLY A C 1
ATOM 618 O O . GLY A 1 79 ? -7.486 -5.853 19.150 1.00 78.25 79 GLY A O 1
ATOM 619 N N . VAL A 1 80 ? -6.277 -7.588 19.871 1.00 74.19 80 VAL A N 1
ATOM 620 C CA . VAL A 1 80 ? -7.093 -8.633 19.220 1.00 74.19 80 VAL A CA 1
ATOM 621 C C . VAL A 1 80 ? -8.576 -8.571 19.618 1.00 74.19 80 VAL A C 1
ATOM 623 O O . VAL A 1 80 ? -9.456 -8.841 18.794 1.00 74.19 80 VAL A O 1
ATOM 626 N N . ALA A 1 81 ? -8.868 -8.204 20.868 1.00 72.06 81 ALA A N 1
ATOM 627 C CA . ALA A 1 81 ? -10.232 -8.143 21.387 1.00 72.06 81 ALA A CA 1
ATOM 628 C C . ALA A 1 81 ? -11.060 -7.030 20.720 1.00 72.06 81 ALA A C 1
ATOM 630 O O . ALA A 1 81 ? -12.190 -7.278 20.294 1.00 72.06 81 ALA A O 1
ATOM 631 N N . ASP A 1 82 ? -10.491 -5.833 20.559 1.00 79.50 82 ASP A N 1
ATOM 632 C CA . ASP A 1 82 ? -11.181 -4.719 19.907 1.00 79.50 82 ASP A CA 1
ATOM 633 C C . ASP A 1 82 ? -11.271 -4.897 18.391 1.00 79.50 82 ASP A C 1
ATOM 635 O O . ASP A 1 82 ? -12.321 -4.604 17.815 1.00 79.50 82 ASP A O 1
ATOM 639 N N . CYS A 1 83 ? -10.252 -5.482 17.747 1.00 78.56 83 CYS A N 1
ATOM 640 C CA . CYS A 1 83 ? -10.355 -5.926 16.352 1.00 78.56 83 CYS A CA 1
ATOM 641 C C . CYS A 1 83 ? -11.552 -6.871 16.157 1.00 78.56 83 CYS A C 1
ATOM 643 O O . CYS A 1 83 ? -12.378 -6.664 15.269 1.00 78.56 83 CYS A O 1
ATOM 645 N N . SER A 1 84 ? -11.684 -7.881 17.023 1.00 79.88 84 SER A N 1
ATOM 646 C CA . SER A 1 84 ? -12.777 -8.863 16.956 1.00 79.88 84 SER A CA 1
ATOM 647 C C . SER A 1 84 ? -14.149 -8.212 17.145 1.00 79.88 84 SER A C 1
ATOM 649 O O . SER A 1 84 ? -15.119 -8.587 16.476 1.00 79.88 84 SER A O 1
ATOM 651 N N . ARG A 1 85 ? -14.235 -7.205 18.024 1.00 86.44 85 ARG A N 1
ATOM 652 C CA . ARG A 1 85 ? -15.452 -6.414 18.231 1.00 86.44 85 ARG A CA 1
ATOM 653 C C . ARG A 1 85 ? -15.817 -5.611 16.983 1.00 86.44 85 ARG A C 1
ATOM 655 O O . ARG A 1 85 ? -16.953 -5.711 16.527 1.00 86.44 85 ARG A O 1
ATOM 662 N N . LEU A 1 86 ? -14.870 -4.874 16.401 1.00 85.94 86 LEU A N 1
ATOM 663 C CA . LEU A 1 86 ? -15.096 -4.073 15.191 1.00 85.94 86 LEU A CA 1
ATOM 664 C C . LEU A 1 86 ? -15.509 -4.937 13.994 1.00 85.94 86 LEU A C 1
ATOM 666 O O . LEU A 1 86 ? -16.447 -4.580 13.280 1.00 85.94 86 LEU A O 1
ATOM 670 N N . ILE A 1 87 ? -14.866 -6.095 13.816 1.00 85.62 87 ILE A N 1
ATOM 671 C CA . ILE A 1 87 ? -15.246 -7.075 12.791 1.00 85.62 87 ILE A CA 1
ATOM 672 C C . ILE A 1 87 ? -16.689 -7.528 13.024 1.00 85.62 87 ILE A C 1
ATOM 674 O O . ILE A 1 87 ? -17.507 -7.447 12.114 1.00 85.62 87 ILE A O 1
ATOM 678 N N . SER A 1 88 ? -17.042 -7.921 14.252 1.00 84.69 88 SER A N 1
ATOM 679 C CA . SER A 1 88 ? -18.400 -8.374 14.589 1.00 84.69 88 SER A CA 1
ATOM 680 C C . SER A 1 88 ? -19.465 -7.292 14.361 1.00 84.69 88 SER A C 1
ATOM 682 O O . SER A 1 88 ? -20.555 -7.587 13.866 1.00 84.69 88 SER A O 1
ATOM 684 N N . GLU A 1 89 ? -19.160 -6.035 14.694 1.00 89.19 89 GLU A N 1
ATOM 685 C CA . GLU A 1 89 ? -20.041 -4.888 14.453 1.00 89.19 89 GLU A CA 1
ATOM 686 C C . GLU A 1 89 ? -20.243 -4.626 12.957 1.00 89.19 89 GLU A C 1
ATOM 688 O O . GLU A 1 89 ? -21.368 -4.368 12.515 1.00 89.19 89 GLU A O 1
ATOM 693 N N . GLN A 1 90 ? -19.175 -4.702 12.162 1.00 86.94 90 GLN A N 1
ATOM 694 C CA . GLN A 1 90 ? -19.267 -4.531 10.717 1.00 86.94 90 GLN A CA 1
ATOM 695 C C . GLN A 1 90 ? -20.061 -5.677 10.072 1.00 86.94 90 GLN A C 1
ATOM 697 O O . GLN A 1 90 ? -20.937 -5.421 9.246 1.00 86.94 90 GLN A O 1
ATOM 702 N N . ASP A 1 91 ? -19.832 -6.911 10.518 1.00 85.69 91 ASP A N 1
ATOM 703 C CA . ASP A 1 91 ? -20.540 -8.113 10.075 1.00 85.69 91 ASP A CA 1
ATOM 704 C C . ASP A 1 91 ? -22.051 -7.992 10.351 1.00 85.69 91 ASP A C 1
ATOM 706 O O . ASP A 1 91 ? -22.891 -8.247 9.486 1.00 85.69 91 ASP A O 1
ATOM 710 N N . ALA A 1 92 ? -22.428 -7.491 11.534 1.00 86.69 92 ALA A N 1
ATOM 711 C CA . ALA A 1 92 ? -23.820 -7.198 11.874 1.00 86.69 92 ALA A CA 1
ATOM 712 C C . ALA A 1 92 ? -24.432 -6.104 10.975 1.00 86.69 92 ALA A C 1
ATOM 714 O O . ALA A 1 92 ? -25.575 -6.237 10.529 1.00 86.69 92 ALA A O 1
ATOM 715 N N . ARG A 1 93 ? -23.679 -5.041 10.657 1.00 88.06 93 ARG A N 1
ATOM 716 C CA . ARG A 1 93 ? -24.130 -3.978 9.737 1.00 88.06 93 ARG A CA 1
ATOM 717 C C . ARG A 1 93 ? -24.333 -4.490 8.313 1.00 88.06 93 ARG A C 1
ATOM 719 O O . ARG A 1 93 ? -25.293 -4.084 7.659 1.00 88.06 93 ARG A O 1
ATOM 726 N N . LEU A 1 94 ? -23.456 -5.367 7.832 1.00 85.81 94 LEU A N 1
ATOM 727 C CA . LEU A 1 94 ? -23.580 -5.988 6.514 1.00 85.81 94 LEU A CA 1
ATOM 728 C C . LEU A 1 94 ? -24.822 -6.885 6.440 1.00 85.81 94 LEU A C 1
ATOM 730 O O . LEU A 1 94 ? -25.581 -6.788 5.475 1.00 85.81 94 LEU A O 1
ATOM 734 N N . ARG A 1 95 ? -25.118 -7.645 7.502 1.00 85.12 95 ARG A N 1
ATOM 735 C CA . ARG A 1 95 ? -26.358 -8.437 7.594 1.00 85.12 95 ARG A CA 1
ATOM 736 C C . ARG A 1 95 ? -27.615 -7.582 7.543 1.00 85.12 95 ARG A C 1
ATOM 738 O O . ARG A 1 95 ? -28.550 -7.928 6.828 1.00 85.12 95 ARG A O 1
ATOM 745 N N . LEU A 1 96 ? -27.633 -6.445 8.244 1.00 89.25 96 LEU A N 1
ATOM 746 C CA . LEU A 1 96 ? -28.754 -5.496 8.172 1.00 89.25 96 LEU A CA 1
ATOM 747 C C . LEU A 1 96 ? -28.970 -4.946 6.754 1.00 89.25 96 LEU A C 1
ATOM 749 O O . LEU A 1 96 ? -30.083 -4.562 6.408 1.00 89.25 96 LEU A O 1
ATOM 753 N N . ARG A 1 97 ? -27.922 -4.927 5.924 1.00 90.56 97 ARG A N 1
ATOM 754 C CA . ARG A 1 97 ? -27.980 -4.530 4.510 1.00 90.56 97 ARG A CA 1
ATOM 755 C C . ARG A 1 97 ? -28.265 -5.696 3.554 1.00 90.56 97 ARG A C 1
ATOM 757 O O . ARG A 1 97 ? -28.278 -5.479 2.348 1.00 90.56 97 ARG A O 1
ATOM 764 N N . GLY A 1 98 ? -28.508 -6.903 4.071 1.00 88.75 98 GLY A N 1
ATOM 765 C CA . GLY A 1 98 ? -28.853 -8.086 3.280 1.00 88.75 98 GLY A CA 1
ATOM 766 C C . GLY A 1 98 ? -27.660 -8.888 2.752 1.00 88.75 98 GLY A C 1
ATOM 767 O O . GLY A 1 98 ? -27.863 -9.787 1.940 1.00 88.75 98 GLY A O 1
ATOM 768 N N . PHE A 1 99 ? -26.433 -8.602 3.201 1.00 81.88 99 PHE A N 1
ATOM 769 C CA . PHE A 1 99 ? -25.266 -9.408 2.840 1.00 81.88 99 PHE A CA 1
ATOM 770 C C . PHE A 1 99 ? -25.174 -10.648 3.749 1.00 81.88 99 PHE A C 1
ATOM 772 O O . PHE A 1 99 ? -25.208 -10.505 4.977 1.00 81.88 99 PHE A O 1
ATOM 779 N N . PRO A 1 100 ? -25.087 -11.866 3.183 1.00 77.69 100 PRO A N 1
ATOM 780 C CA . PRO A 1 100 ? -24.931 -13.088 3.962 1.00 77.69 100 PRO A CA 1
ATOM 781 C C . PRO A 1 100 ? -23.542 -13.152 4.608 1.00 77.69 100 PRO A C 1
ATOM 783 O O . PRO A 1 100 ? -22.594 -12.523 4.145 1.00 77.69 100 PRO A O 1
ATOM 786 N N . ARG A 1 101 ? -23.426 -13.927 5.690 1.00 68.69 101 ARG A N 1
ATOM 787 C CA . ARG A 1 101 ? -22.147 -14.170 6.366 1.00 68.69 101 ARG A CA 1
ATOM 788 C C . ARG A 1 101 ? -21.234 -14.956 5.423 1.00 68.69 101 ARG A C 1
ATOM 790 O O . ARG A 1 101 ? -21.674 -15.982 4.903 1.00 68.69 101 ARG A O 1
ATOM 797 N N . GLU A 1 102 ? -19.991 -14.518 5.230 1.00 62.25 102 GLU A N 1
ATOM 798 C CA . GLU A 1 102 ? -18.986 -15.394 4.626 1.00 62.25 102 GLU A CA 1
ATOM 799 C C . GLU A 1 102 ? -18.836 -16.607 5.544 1.00 62.25 102 GLU A C 1
ATOM 801 O O . GLU A 1 102 ? -18.539 -16.485 6.736 1.00 62.25 102 GLU A O 1
ATOM 806 N N . SER A 1 103 ? -19.158 -17.785 5.014 1.00 52.12 103 SER A N 1
ATOM 807 C CA . SER A 1 103 ? -18.928 -19.046 5.699 1.00 52.12 103 SER A CA 1
ATOM 808 C C . SER A 1 103 ? -17.435 -19.140 5.975 1.00 52.12 103 SER A C 1
ATOM 810 O O . SER A 1 103 ? -16.657 -19.323 5.039 1.00 52.12 103 SER A O 1
ATOM 812 N N . GLN A 1 104 ? -17.046 -19.004 7.246 1.00 48.41 104 GLN A N 1
ATOM 813 C CA . GLN A 1 104 ? -15.770 -19.517 7.722 1.00 48.41 104 GLN A CA 1
ATOM 814 C C . GLN A 1 104 ? -15.684 -20.950 7.206 1.00 48.41 104 GLN A C 1
ATOM 816 O O . GLN A 1 104 ? -16.469 -21.806 7.609 1.00 48.41 104 GLN A O 1
ATOM 821 N N . THR A 1 105 ? -14.799 -21.197 6.243 1.00 43.47 105 THR A N 1
ATOM 822 C CA . THR A 1 105 ? -14.301 -22.542 6.001 1.00 43.47 105 THR A CA 1
ATOM 823 C C . THR A 1 105 ? -13.771 -23.016 7.340 1.00 43.47 105 THR A C 1
ATOM 825 O O . THR A 1 105 ? -12.748 -22.508 7.798 1.00 43.47 105 THR A O 1
ATOM 828 N N . ASP A 1 106 ? -14.512 -23.925 7.977 1.00 41.69 106 ASP A N 1
ATOM 829 C CA . ASP A 1 106 ? -13.994 -24.799 9.016 1.00 41.69 106 ASP A CA 1
ATOM 830 C C . ASP A 1 106 ? -12.710 -25.394 8.446 1.00 41.69 106 ASP A C 1
ATOM 832 O O . ASP A 1 106 ? -12.729 -26.281 7.587 1.00 41.69 106 ASP A O 1
ATOM 836 N N . ILE A 1 107 ? -11.573 -24.854 8.877 1.00 45.47 107 ILE A N 1
ATOM 837 C CA . ILE A 1 107 ? -10.327 -25.590 8.814 1.00 45.47 107 ILE A CA 1
ATOM 838 C C . ILE A 1 107 ? -10.532 -26.668 9.867 1.00 45.47 107 ILE A C 1
ATOM 840 O O . ILE A 1 107 ? -10.293 -26.445 11.050 1.00 45.47 107 ILE A O 1
ATOM 844 N N . GLY A 1 108 ? -11.095 -27.794 9.429 1.00 44.97 108 GLY A N 1
ATOM 845 C CA . GLY A 1 10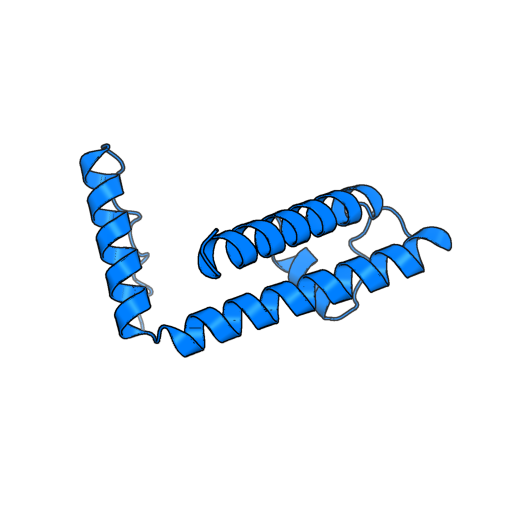8 ? -11.087 -29.018 10.202 1.00 44.97 108 GLY A CA 1
ATOM 846 C C . GLY A 1 108 ? -9.638 -29.303 10.560 1.00 44.97 108 GLY A C 1
ATOM 847 O O . GLY A 1 108 ? -8.831 -29.621 9.685 1.00 44.97 108 GLY A O 1
ATOM 848 N N . GLU A 1 109 ? -9.299 -29.110 11.830 1.00 38.31 109 GLU A N 1
ATOM 849 C CA . GLU A 1 109 ? -8.110 -29.731 12.389 1.00 38.31 109 GLU A CA 1
ATOM 850 C C . GLU A 1 109 ? -8.315 -31.258 12.407 1.00 38.31 109 GLU A C 1
ATOM 852 O O . GLU A 1 109 ? -9.453 -31.720 12.554 1.00 38.31 109 GLU A O 1
ATOM 857 N N . PRO A 1 110 ? -7.236 -32.024 12.169 1.00 50.91 110 PRO A N 1
ATOM 858 C CA . PRO A 1 110 ? -7.267 -33.472 11.965 1.00 50.91 110 PRO A CA 1
ATOM 859 C C . PRO A 1 110 ? -7.661 -34.288 13.203 1.00 50.91 110 PRO A C 1
ATOM 861 O O . PRO A 1 110 ? -7.397 -33.837 14.341 1.00 50.91 110 PRO A O 1
#

Organism: NCBI:txid2899263

Sequence (110 aa):
MSELEHYDREIYELDQRIGRLALTCGADLSRQEVVVGLIKGHFESCAHTDALSKSRLAELRALLMLKYKIEASCLDAMGVADCSRLISEQDARLRLRGFPRESQTDIGEP

Mean predicted aligned error: 9.91 Å